Protein AF-A0AAQ2I6L1-F1 (afdb_monomer_lite)

Structure (mmCIF, N/CA/C/O backbone):
data_AF-A0AAQ2I6L1-F1
#
_entry.id   AF-A0AAQ2I6L1-F1
#
loop_
_atom_site.group_PDB
_atom_site.id
_atom_site.type_symbol
_atom_site.label_atom_id
_atom_site.label_alt_id
_atom_site.label_comp_id
_atom_site.label_asym_id
_atom_site.label_entity_id
_atom_site.label_seq_id
_atom_site.pdbx_PDB_ins_code
_atom_site.Cartn_x
_atom_site.Cartn_y
_atom_site.Cartn_z
_atom_site.occupancy
_atom_site.B_iso_or_equiv
_atom_site.auth_seq_id
_atom_site.auth_comp_id
_atom_site.auth_asym_id
_atom_site.auth_atom_id
_atom_site.pdbx_PDB_model_num
ATOM 1 N N . MET A 1 1 ? -4.546 -22.193 -10.795 1.00 36.88 1 MET A N 1
ATOM 2 C CA . MET A 1 1 ? -6.017 -22.104 -10.661 1.00 36.88 1 MET A CA 1
ATOM 3 C C . MET A 1 1 ? -6.435 -20.699 -11.077 1.00 36.88 1 MET A C 1
ATOM 5 O O . MET A 1 1 ? -6.061 -19.756 -10.396 1.00 36.88 1 MET A O 1
ATOM 9 N N . SER A 1 2 ? -7.081 -20.533 -12.236 1.00 45.81 2 SER A N 1
ATOM 10 C CA . SER A 1 2 ? -7.491 -19.215 -12.747 1.00 45.81 2 SER A CA 1
ATOM 11 C C . SER A 1 2 ? -8.869 -18.873 -12.181 1.00 45.81 2 SER A C 1
ATOM 13 O O . SER A 1 2 ? -9.852 -19.543 -12.495 1.00 45.81 2 SER A O 1
ATOM 15 N N . VAL A 1 3 ? -8.931 -17.882 -11.292 1.00 52.81 3 VAL A N 1
ATOM 16 C CA . VAL A 1 3 ? -10.195 -17.364 -10.760 1.00 52.81 3 VAL A CA 1
ATOM 17 C C . VAL A 1 3 ? -10.854 -16.579 -11.894 1.00 52.81 3 VAL A C 1
ATOM 19 O O . VAL A 1 3 ? -10.459 -15.454 -12.185 1.00 52.81 3 VAL A O 1
ATOM 22 N N . A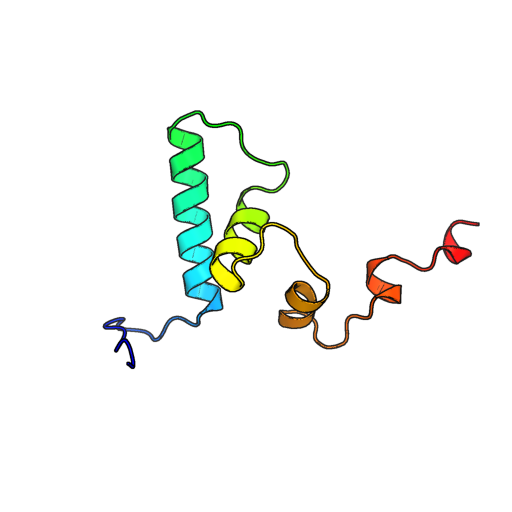RG A 1 4 ? -11.810 -17.197 -12.600 1.00 53.50 4 ARG A N 1
ATOM 23 C CA . ARG A 1 4 ? -12.628 -16.513 -13.612 1.00 53.50 4 ARG A CA 1
ATOM 24 C C . ARG A 1 4 ? -13.506 -15.481 -12.904 1.00 53.50 4 ARG A C 1
ATOM 26 O O . ARG A 1 4 ? -14.563 -15.812 -12.374 1.00 53.50 4 ARG A O 1
ATOM 33 N N . SER A 1 5 ? -13.035 -14.242 -12.869 1.00 55.66 5 SER A N 1
ATOM 34 C CA . SER A 1 5 ? -13.772 -13.086 -12.368 1.00 55.66 5 SER A CA 1
ATOM 35 C C . SER A 1 5 ? -15.069 -12.915 -13.167 1.00 55.66 5 SER A C 1
ATOM 37 O O . SER A 1 5 ? -15.021 -12.658 -14.365 1.00 55.66 5 SER A O 1
ATOM 39 N N . GLN A 1 6 ? -16.231 -13.043 -12.518 1.00 62.88 6 GLN A N 1
ATOM 40 C CA . GLN A 1 6 ? -17.564 -12.867 -13.128 1.00 62.88 6 GLN A CA 1
ATOM 41 C C . GLN A 1 6 ? -17.948 -11.385 -13.330 1.00 62.88 6 GLN A C 1
ATOM 43 O O . GLN A 1 6 ? -19.125 -11.040 -13.405 1.00 62.88 6 GLN A O 1
ATOM 48 N N . ALA A 1 7 ? -16.969 -10.481 -13.356 1.00 61.56 7 ALA A N 1
ATOM 49 C CA . ALA A 1 7 ? -17.232 -9.059 -13.506 1.00 61.56 7 ALA A CA 1
ATOM 50 C C . ALA A 1 7 ? -17.587 -8.752 -14.969 1.00 61.56 7 ALA A C 1
ATOM 52 O O . ALA A 1 7 ? -16.837 -9.109 -15.876 1.00 61.56 7 ALA A O 1
ATOM 53 N N . LEU A 1 8 ? -18.717 -8.066 -15.187 1.00 63.31 8 LEU A N 1
ATOM 54 C CA . LEU A 1 8 ? -19.188 -7.627 -16.514 1.00 63.31 8 LEU A CA 1
ATOM 55 C C . LEU A 1 8 ? -18.173 -6.729 -17.242 1.00 63.31 8 LEU A C 1
ATOM 57 O O . LEU A 1 8 ? -18.191 -6.635 -18.465 1.00 63.31 8 LEU A O 1
ATOM 61 N N . VAL A 1 9 ? -17.274 -6.100 -16.485 1.00 62.94 9 VAL A N 1
ATOM 62 C CA . VAL A 1 9 ? -16.096 -5.393 -16.981 1.00 62.94 9 VAL A CA 1
ATOM 63 C C . VAL A 1 9 ? -14.882 -6.006 -16.282 1.00 62.94 9 VAL A C 1
ATOM 65 O O . VAL A 1 9 ? -14.887 -6.064 -15.047 1.00 62.94 9 VAL A O 1
ATOM 68 N N . PRO A 1 10 ? -13.846 -6.466 -17.007 1.00 62.28 10 PRO A N 1
ATOM 69 C CA . PRO A 1 10 ? -12.596 -6.870 -16.383 1.00 62.28 10 PRO A CA 1
ATOM 70 C C . PRO A 1 10 ? -11.970 -5.637 -15.723 1.00 62.28 10 PRO A C 1
ATOM 72 O O . PRO A 1 10 ? -11.361 -4.797 -16.380 1.00 62.28 10 PRO A O 1
ATOM 75 N N . LEU A 1 11 ? -12.175 -5.506 -14.413 1.00 69.31 11 LEU A N 1
ATOM 76 C CA . LEU A 1 11 ? -11.485 -4.514 -13.602 1.00 69.31 11 LEU A CA 1
ATOM 77 C C . LEU A 1 11 ? -10.014 -4.915 -13.534 1.00 69.31 11 LEU A C 1
ATOM 79 O O . LEU A 1 11 ? -9.685 -6.048 -13.177 1.00 69.31 11 LEU A O 1
ATOM 83 N N . SER A 1 12 ? -9.149 -3.971 -13.884 1.00 83.75 12 SER A N 1
ATOM 84 C CA . SER A 1 12 ? -7.706 -4.098 -13.692 1.00 83.75 12 SER A CA 1
ATOM 85 C C . SER A 1 12 ? -7.385 -4.358 -12.208 1.00 83.75 12 SER A C 1
ATOM 87 O O . SER A 1 12 ? -8.171 -3.996 -11.319 1.00 83.75 12 SER A O 1
ATOM 89 N N . ALA A 1 13 ? -6.262 -5.021 -11.918 1.00 82.12 13 ALA A N 1
ATOM 90 C CA . ALA A 1 13 ? -5.883 -5.374 -10.544 1.00 82.12 13 ALA A CA 1
ATOM 91 C C . ALA A 1 13 ? -5.771 -4.123 -9.652 1.00 82.12 13 ALA A C 1
ATOM 93 O O . ALA A 1 13 ? -6.138 -4.136 -8.477 1.00 82.12 13 ALA A O 1
ATOM 94 N N . GLU A 1 14 ? -5.358 -3.021 -10.263 1.00 84.88 14 GLU A N 1
ATOM 95 C CA . GLU A 1 14 ? -5.212 -1.683 -9.715 1.00 84.88 14 GLU A CA 1
AT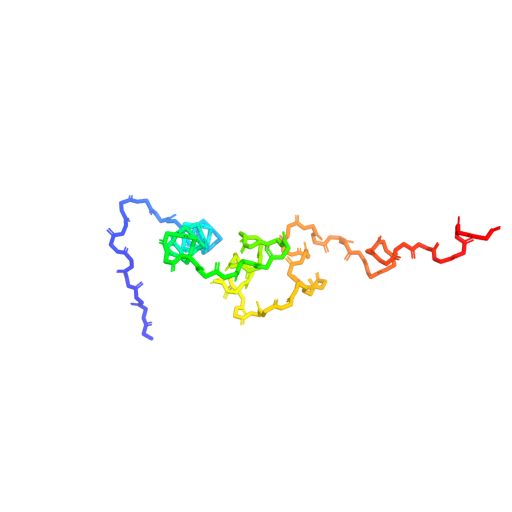OM 96 C C . GLU A 1 14 ? -6.559 -1.103 -9.307 1.00 84.88 14 GLU A C 1
ATOM 98 O O . GLU A 1 14 ? -6.743 -0.671 -8.170 1.00 84.88 14 GLU A O 1
ATOM 103 N N . GLN A 1 15 ? -7.541 -1.142 -10.208 1.00 86.56 15 GLN A N 1
ATOM 104 C CA . GLN A 1 15 ? -8.885 -0.671 -9.893 1.00 86.56 15 GLN A CA 1
ATOM 105 C C . GLN A 1 15 ? -9.490 -1.513 -8.774 1.00 86.56 15 GLN A C 1
ATOM 107 O O . GLN A 1 15 ? -10.055 -0.969 -7.827 1.00 86.56 15 GLN A O 1
ATOM 112 N N . GLN A 1 16 ? -9.329 -2.835 -8.829 1.00 87.69 16 GLN A N 1
ATOM 113 C CA . GLN A 1 16 ? -9.827 -3.705 -7.772 1.00 87.69 16 GLN A CA 1
ATOM 114 C C . GLN A 1 16 ? -9.153 -3.409 -6.420 1.00 87.69 16 GLN A C 1
ATOM 116 O O . GLN A 1 16 ? -9.834 -3.402 -5.392 1.00 87.69 16 GLN A O 1
ATOM 121 N N . ALA A 1 17 ? -7.850 -3.117 -6.408 1.00 87.56 17 ALA A N 1
ATOM 122 C CA . ALA A 1 17 ? -7.137 -2.685 -5.211 1.00 87.56 17 ALA A CA 1
ATOM 123 C C . ALA A 1 17 ? -7.661 -1.341 -4.680 1.00 87.56 17 ALA A C 1
ATOM 125 O O . ALA A 1 17 ? -7.863 -1.216 -3.473 1.00 87.56 17 ALA A O 1
ATOM 126 N N . ALA A 1 18 ? -7.962 -0.376 -5.554 1.00 90.38 18 ALA A N 1
ATOM 127 C CA . ALA A 1 18 ? -8.550 0.910 -5.173 1.00 90.38 18 ALA A CA 1
ATOM 128 C C . ALA A 1 18 ? -9.925 0.747 -4.512 1.00 90.38 18 ALA A C 1
ATOM 130 O O . ALA A 1 18 ? -10.147 1.264 -3.417 1.00 90.38 18 ALA A O 1
ATOM 131 N N . TRP A 1 19 ? -10.820 -0.044 -5.110 1.00 90.81 19 TRP A N 1
ATOM 132 C CA . TRP A 1 19 ? -12.140 -0.320 -4.533 1.00 90.81 19 TRP A CA 1
ATOM 133 C C . TRP A 1 19 ? -12.044 -0.983 -3.154 1.00 90.81 19 TRP A C 1
ATOM 135 O O . TRP A 1 19 ? -12.728 -0.574 -2.215 1.00 90.81 19 TRP A O 1
ATOM 145 N N . ARG A 1 20 ? -11.160 -1.979 -3.001 1.00 90.12 20 ARG A N 1
ATOM 146 C CA . ARG A 1 20 ? -10.936 -2.645 -1.708 1.00 90.12 20 ARG A CA 1
ATOM 147 C C . ARG A 1 20 ? -10.346 -1.696 -0.666 1.00 90.12 20 ARG A C 1
ATOM 149 O O . ARG A 1 20 ? -10.765 -1.731 0.487 1.00 90.12 20 ARG A O 1
ATOM 156 N N . ALA A 1 21 ? -9.409 -0.842 -1.067 1.00 92.56 21 ALA A N 1
ATOM 157 C CA . ALA A 1 21 ? -8.773 0.122 -0.181 1.00 92.56 21 ALA A CA 1
ATOM 158 C C . ALA A 1 21 ? -9.767 1.136 0.390 1.00 92.56 21 ALA A C 1
ATOM 160 O O . ALA A 1 21 ? -9.711 1.438 1.585 1.00 92.56 21 ALA A O 1
ATOM 161 N N . VAL A 1 22 ? -10.701 1.615 -0.440 1.00 93.12 22 VAL A N 1
ATOM 162 C CA . VAL A 1 22 ? -11.790 2.500 -0.006 1.00 93.12 22 VAL A CA 1
ATOM 163 C C . VAL A 1 22 ? -12.706 1.770 0.972 1.00 93.12 22 VAL A C 1
ATOM 165 O O . VAL A 1 22 ? -12.920 2.258 2.079 1.00 93.12 22 VAL A O 1
ATOM 168 N N . ALA A 1 23 ? -13.181 0.574 0.610 1.00 93.38 23 ALA A N 1
ATOM 169 C CA . ALA A 1 23 ? -14.090 -0.199 1.454 1.00 93.38 23 ALA A CA 1
ATOM 170 C C . ALA A 1 23 ? -13.494 -0.512 2.840 1.00 93.38 23 ALA A C 1
ATOM 172 O O . ALA A 1 23 ? -14.167 -0.348 3.858 1.00 93.38 23 ALA A O 1
ATOM 173 N N . GLU A 1 24 ? -12.226 -0.927 2.896 1.00 90.94 24 GLU A N 1
ATOM 174 C CA . GLU A 1 24 ? -11.544 -1.243 4.154 1.00 90.94 24 GLU A CA 1
ATOM 175 C C . GLU A 1 24 ? -11.296 0.012 4.999 1.00 90.94 24 GLU A C 1
ATOM 177 O O . GLU A 1 24 ? -11.536 0.009 6.208 1.00 90.94 24 GLU A O 1
ATOM 182 N N . THR A 1 25 ? -10.849 1.105 4.374 1.00 93.25 25 THR A N 1
ATOM 183 C CA . THR A 1 25 ? -10.591 2.364 5.086 1.00 93.25 25 THR A CA 1
ATOM 184 C C . THR A 1 25 ? -11.867 2.927 5.702 1.00 93.25 25 THR A C 1
ATOM 186 O O . THR A 1 25 ? -11.875 3.258 6.889 1.00 93.25 25 THR A O 1
ATOM 189 N N . GLU A 1 26 ? -12.960 2.973 4.938 1.00 94.81 26 GLU A N 1
ATOM 190 C CA . GLU A 1 26 ? -14.234 3.505 5.426 1.00 94.81 26 GLU A CA 1
ATOM 191 C C . GLU A 1 26 ? -14.843 2.608 6.505 1.00 94.81 26 GLU A C 1
ATOM 193 O O . GLU A 1 26 ? -15.306 3.099 7.534 1.00 94.81 26 GLU A O 1
ATOM 198 N N . LYS A 1 27 ? -14.750 1.280 6.364 1.00 93.38 27 LYS A N 1
ATOM 199 C CA . LYS A 1 27 ? -15.160 0.349 7.425 1.00 93.38 27 LYS A CA 1
ATOM 200 C C . LYS A 1 27 ? -14.426 0.634 8.736 1.00 93.38 27 LYS A C 1
ATOM 202 O O . LYS A 1 27 ? -15.058 0.711 9.788 1.00 93.38 27 LYS A O 1
ATOM 207 N N . ARG A 1 28 ? -13.101 0.814 8.693 1.00 90.75 28 ARG A N 1
ATOM 208 C CA . ARG A 1 28 ? -12.299 1.109 9.893 1.00 90.75 28 ARG A CA 1
ATOM 209 C C . ARG A 1 28 ? -12.642 2.473 10.485 1.00 90.75 28 ARG A C 1
ATOM 211 O O . ARG A 1 28 ? -12.701 2.589 11.706 1.00 90.75 28 ARG A O 1
ATOM 218 N N . ARG A 1 29 ? -12.926 3.463 9.637 1.00 91.38 29 ARG A N 1
ATOM 219 C CA . ARG A 1 29 ? -13.395 4.788 10.053 1.00 91.38 29 ARG A CA 1
ATOM 220 C C . ARG A 1 29 ? -14.732 4.710 10.790 1.00 91.38 29 ARG A C 1
ATOM 222 O O . ARG A 1 29 ? -14.851 5.261 11.879 1.00 91.38 29 ARG A O 1
ATOM 229 N N . HIS A 1 30 ? -15.706 3.982 10.245 1.00 92.44 30 HIS A N 1
ATOM 230 C CA . HIS A 1 30 ? -17.013 3.780 10.880 1.00 92.44 30 HIS A CA 1
ATOM 231 C C . HIS A 1 30 ? -16.928 3.011 12.203 1.00 92.44 30 HIS A C 1
ATOM 233 O O . HIS A 1 30 ? -17.727 3.247 13.102 1.00 92.44 30 HIS A O 1
ATOM 239 N N . GLN A 1 31 ? -15.945 2.121 12.344 1.00 92.44 31 GLN A N 1
ATOM 240 C CA . GLN A 1 31 ? -15.670 1.396 13.588 1.00 92.44 31 GLN A CA 1
ATOM 241 C C . GLN A 1 31 ? -14.944 2.242 14.649 1.00 92.44 31 GLN A C 1
ATOM 243 O O . GLN A 1 31 ? -14.706 1.750 15.747 1.00 92.44 31 GLN A O 1
ATOM 248 N N . GLY A 1 32 ? -14.572 3.489 14.338 1.00 89.81 32 GLY A N 1
ATOM 249 C CA . GLY A 1 32 ? -13.836 4.361 15.256 1.00 89.81 32 GLY A CA 1
ATOM 250 C C . GLY A 1 32 ? -12.367 3.971 15.440 1.00 89.81 32 GLY A C 1
ATOM 251 O O . GLY A 1 32 ? -11.742 4.391 16.411 1.00 89.81 32 GLY A O 1
ATOM 252 N N . ASN A 1 33 ? -11.797 3.174 14.530 1.00 88.75 33 ASN A N 1
ATOM 253 C CA . ASN A 1 33 ? -10.382 2.819 14.594 1.00 88.75 33 ASN A CA 1
ATOM 254 C C . ASN A 1 33 ? -9.503 4.025 14.241 1.00 88.75 33 ASN A C 1
ATOM 256 O O . ASN A 1 33 ? -9.793 4.762 13.297 1.00 88.75 33 ASN A O 1
ATOM 260 N N . THR A 1 34 ? -8.363 4.157 14.921 1.00 84.31 34 THR A N 1
ATOM 261 C CA . THR A 1 34 ? -7.333 5.133 14.550 1.00 84.31 34 THR A CA 1
ATOM 262 C C . THR A 1 34 ? -6.805 4.835 13.147 1.00 84.31 34 THR A C 1
ATOM 264 O O . THR A 1 34 ? -6.301 3.741 12.868 1.00 84.31 34 THR A O 1
ATOM 267 N N . LEU A 1 35 ? -6.929 5.817 12.257 1.00 85.06 35 LEU A N 1
ATOM 268 C CA . LEU A 1 35 ? -6.431 5.746 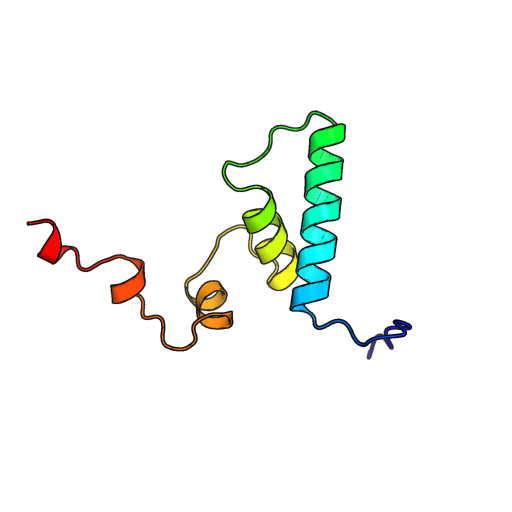10.888 1.00 85.06 35 LEU A CA 1
ATOM 269 C C . LEU A 1 35 ? -4.958 6.177 10.829 1.00 85.06 35 LEU A C 1
ATOM 271 O O . LEU A 1 35 ? -4.492 6.960 11.653 1.00 85.06 35 LEU A O 1
ATOM 275 N N . ALA A 1 36 ? -4.218 5.641 9.857 1.00 83.06 36 ALA A N 1
ATOM 276 C CA . ALA A 1 36 ? -2.870 6.119 9.546 1.00 83.06 36 ALA A CA 1
ATOM 277 C C . ALA A 1 36 ? -2.926 7.525 8.918 1.00 83.06 36 ALA A C 1
ATOM 279 O O . ALA A 1 36 ? -3.989 7.943 8.471 1.00 83.06 36 ALA A O 1
ATOM 280 N N . GLU A 1 37 ? -1.782 8.208 8.825 1.00 84.88 37 GLU A N 1
ATOM 281 C CA . GLU A 1 37 ? -1.665 9.545 8.214 1.00 84.88 37 GLU A CA 1
ATOM 282 C C . GLU A 1 37 ? -2.217 9.587 6.775 1.00 84.88 37 GLU A C 1
ATOM 284 O O . GLU A 1 37 ? -2.981 10.481 6.426 1.00 84.88 37 GLU A O 1
ATOM 289 N N . TYR A 1 38 ? -1.929 8.550 5.976 1.00 85.00 38 TYR A N 1
ATOM 290 C CA . TYR A 1 38 ? -2.445 8.375 4.612 1.00 85.00 38 TYR A CA 1
ATOM 291 C C . TYR A 1 38 ? -3.206 7.044 4.489 1.00 85.00 38 TYR A C 1
ATOM 293 O O . TYR A 1 38 ? -2.667 6.056 3.974 1.00 85.00 38 TYR A O 1
ATOM 301 N N . PRO A 1 39 ? -4.455 6.960 4.986 1.00 86.38 39 PRO A N 1
ATOM 302 C CA . PRO A 1 39 ? -5.123 5.679 5.198 1.00 86.38 39 PRO A CA 1
ATOM 303 C C . PRO A 1 39 ? -5.524 4.992 3.888 1.00 86.38 39 PRO A C 1
ATOM 305 O O . PRO A 1 39 ? -5.298 3.791 3.740 1.00 86.38 39 PRO A O 1
ATOM 308 N N . TYR A 1 40 ? -6.011 5.756 2.906 1.00 90.00 40 TYR A N 1
ATOM 309 C CA . TYR A 1 40 ? -6.366 5.237 1.583 1.00 90.00 40 TYR A CA 1
ATOM 310 C C . TYR A 1 40 ? -5.148 4.760 0.793 1.00 90.00 40 TYR A C 1
ATOM 312 O O . TYR A 1 40 ? -5.179 3.667 0.237 1.00 90.00 40 TYR A O 1
ATOM 320 N N . ALA A 1 41 ? -4.059 5.536 0.786 1.00 86.19 41 ALA A N 1
ATOM 321 C CA . ALA A 1 41 ? -2.828 5.154 0.097 1.00 86.19 41 ALA A CA 1
ATOM 322 C C . ALA A 1 41 ? -2.238 3.871 0.703 1.00 86.19 41 ALA A C 1
ATOM 324 O O . ALA A 1 41 ? -1.957 2.910 -0.010 1.00 86.19 41 ALA A O 1
ATOM 325 N N . GLY A 1 42 ? -2.138 3.806 2.035 1.00 83.62 42 GLY A N 1
ATOM 326 C CA . GLY A 1 42 ? -1.636 2.618 2.724 1.00 83.62 42 GLY A CA 1
ATOM 327 C C . GLY A 1 42 ? -2.517 1.379 2.528 1.00 83.62 42 GLY A C 1
ATOM 328 O O . GLY A 1 42 ? -2.003 0.263 2.458 1.00 83.62 42 GLY A O 1
ATOM 329 N N . ALA A 1 43 ? -3.839 1.544 2.432 1.00 88.75 43 ALA A N 1
ATOM 330 C CA . ALA A 1 43 ? -4.749 0.448 2.107 1.00 88.75 43 ALA A CA 1
ATOM 331 C C . ALA A 1 43 ? -4.628 0.022 0.634 1.00 88.75 43 ALA A C 1
ATOM 333 O O . ALA A 1 43 ? -4.643 -1.173 0.350 1.00 88.75 43 ALA A O 1
ATOM 334 N N . PHE A 1 44 ? -4.428 0.970 -0.284 1.00 89.06 44 PHE A N 1
ATOM 335 C CA . PHE A 1 44 ? -4.243 0.709 -1.710 1.00 89.06 44 PHE A CA 1
ATOM 336 C C . PHE A 1 44 ? -3.003 -0.138 -1.983 1.00 89.06 44 PHE A C 1
ATOM 338 O O . PHE A 1 44 ? -3.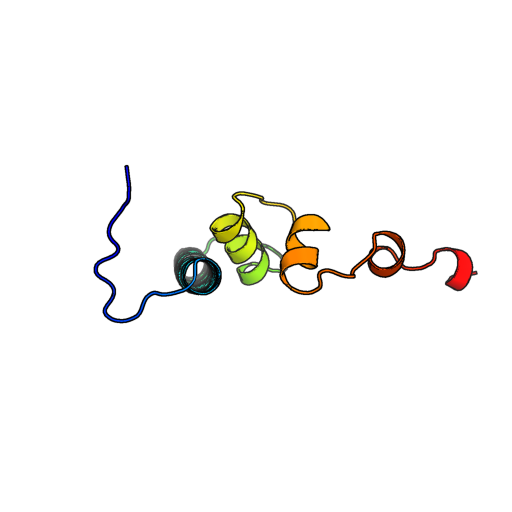133 -1.229 -2.532 1.00 89.06 44 PHE A O 1
ATOM 345 N N . PHE A 1 45 ? -1.823 0.293 -1.531 1.00 83.81 45 PHE A N 1
ATOM 346 C CA . PHE A 1 45 ? -0.583 -0.462 -1.751 1.00 83.81 45 PHE A CA 1
ATOM 347 C C . PHE A 1 45 ? -0.590 -1.824 -1.051 1.00 83.81 45 PHE A C 1
ATOM 349 O O . PHE A 1 45 ? -0.056 -2.801 -1.576 1.00 83.81 45 PHE A O 1
ATOM 356 N N . ARG A 1 46 ? -1.298 -1.932 0.079 1.00 84.62 46 ARG A N 1
ATOM 357 C CA . ARG A 1 46 ? -1.549 -3.219 0.733 1.00 84.62 46 ARG A CA 1
ATOM 358 C C . ARG A 1 46 ? -2.434 -4.131 -0.113 1.00 84.62 46 ARG A C 1
ATOM 360 O O . ARG A 1 46 ? -2.150 -5.320 -0.204 1.00 84.62 46 ARG A O 1
ATOM 367 N N . CYS A 1 47 ? -3.500 -3.606 -0.714 1.00 86.56 47 CYS A N 1
ATOM 368 C CA . CYS A 1 47 ? -4.383 -4.380 -1.585 1.00 86.56 47 CYS A CA 1
ATOM 369 C C . CYS A 1 47 ? -3.744 -4.725 -2.936 1.00 86.56 47 CYS A C 1
ATOM 371 O O . CYS A 1 47 ? -4.102 -5.757 -3.499 1.00 86.56 47 CYS A O 1
ATOM 373 N N . LEU A 1 48 ? -2.837 -3.879 -3.434 1.00 83.38 48 LEU A N 1
ATOM 374 C CA . LEU A 1 48 ? -2.152 -4.058 -4.711 1.00 83.38 48 LEU A CA 1
ATOM 375 C C . LEU A 1 48 ? -0.994 -5.057 -4.590 1.00 83.38 48 LEU A C 1
ATOM 377 O O . LEU A 1 48 ? -0.959 -6.045 -5.314 1.00 83.38 48 LEU A O 1
ATOM 381 N N . ASN A 1 49 ? -0.095 -4.835 -3.625 1.00 80.56 49 ASN A N 1
ATOM 382 C CA . ASN A 1 49 ? 1.211 -5.505 -3.560 1.00 80.56 49 ASN A CA 1
ATOM 383 C C . ASN A 1 49 ? 1.460 -6.237 -2.230 1.00 80.56 49 ASN A C 1
ATOM 385 O O . ASN A 1 49 ? 2.535 -6.788 -2.015 1.00 80.56 49 ASN A O 1
ATOM 389 N N . GLY A 1 50 ? 0.493 -6.237 -1.303 1.00 74.50 50 GLY A N 1
ATOM 390 C CA . GLY A 1 50 ? 0.625 -6.863 0.021 1.00 74.50 50 GLY A CA 1
ATOM 391 C C . GLY A 1 50 ? 1.485 -6.075 1.018 1.00 74.50 50 GLY A C 1
ATOM 392 O O . GLY A 1 50 ? 1.541 -6.426 2.198 1.00 74.50 50 GLY A O 1
ATOM 393 N N . SER A 1 51 ? 2.119 -4.986 0.579 1.00 69.25 51 SER A N 1
ATOM 394 C CA . SER A 1 51 ? 3.051 -4.197 1.382 1.00 69.25 51 SER A CA 1
ATOM 395 C C . SER A 1 51 ? 2.347 -3.139 2.230 1.00 69.25 51 SER A C 1
ATOM 397 O O . SER A 1 51 ? 1.437 -2.443 1.789 1.00 69.25 51 SER A O 1
ATOM 399 N N . ARG A 1 52 ? 2.796 -2.989 3.483 1.00 64.06 52 ARG A N 1
ATOM 400 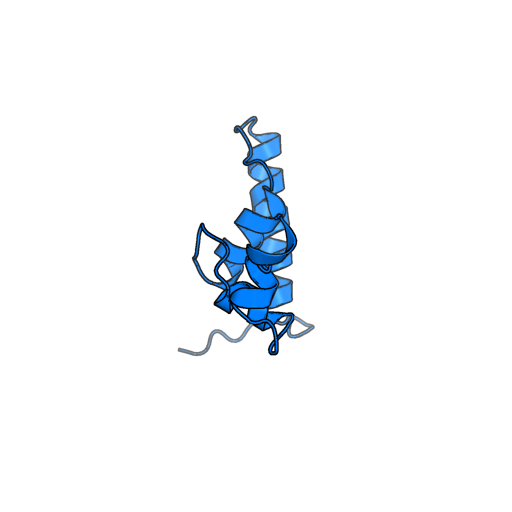C CA . ARG A 1 52 ? 2.379 -1.889 4.375 1.00 64.06 52 ARG A CA 1
ATOM 401 C C . ARG A 1 52 ? 3.136 -0.584 4.091 1.00 64.06 52 ARG A C 1
ATOM 403 O O . ARG A 1 52 ? 2.652 0.478 4.470 1.00 64.06 52 ARG A O 1
ATOM 410 N N . TRP A 1 53 ? 4.306 -0.686 3.467 1.00 66.69 53 TRP A N 1
ATOM 411 C CA . TRP A 1 53 ? 5.202 0.421 3.148 1.00 66.69 53 TRP A CA 1
ATOM 412 C C . TRP A 1 53 ? 5.210 0.653 1.642 1.00 66.69 53 TRP A C 1
ATOM 414 O O . TRP A 1 53 ? 5.220 -0.316 0.887 1.00 66.69 53 TRP A O 1
ATOM 424 N N . ILE A 1 54 ? 5.209 1.920 1.230 1.00 73.38 54 ILE A N 1
ATOM 425 C CA . ILE A 1 54 ? 5.286 2.309 -0.179 1.00 73.38 54 ILE A CA 1
ATOM 426 C C . ILE A 1 54 ? 6.757 2.238 -0.591 1.00 73.38 54 ILE A C 1
ATOM 428 O O . ILE A 1 54 ? 7.579 3.015 -0.108 1.00 73.38 54 ILE A O 1
ATOM 432 N N . SER A 1 55 ? 7.096 1.276 -1.439 1.00 74.94 55 SER A N 1
ATOM 433 C CA . SER A 1 55 ? 8.433 1.113 -2.003 1.00 74.94 55 SER A CA 1
ATOM 434 C C . SER A 1 55 ? 8.586 1.884 -3.316 1.00 74.94 55 SER A C 1
ATOM 436 O O . SER A 1 55 ? 7.608 2.196 -3.997 1.00 74.94 55 SER A O 1
ATOM 438 N N . LEU A 1 56 ? 9.831 2.146 -3.726 1.00 79.44 56 LEU A N 1
ATOM 439 C CA . LEU A 1 56 ? 10.117 2.715 -5.047 1.00 79.44 56 LEU A CA 1
ATOM 440 C C . LEU A 1 56 ? 9.540 1.844 -6.177 1.00 79.44 56 LEU A C 1
ATOM 442 O O . LEU A 1 56 ? 9.070 2.372 -7.179 1.00 79.44 56 LEU A O 1
ATOM 446 N N . SER A 1 57 ? 9.532 0.519 -6.007 1.00 77.00 57 SER A N 1
ATOM 447 C CA . SER A 1 57 ? 8.918 -0.414 -6.957 1.00 77.00 57 SER A CA 1
ATOM 448 C C . SER A 1 57 ? 7.414 -0.176 -7.106 1.00 77.00 57 SER A C 1
ATOM 450 O O . SER A 1 57 ? 6.898 -0.228 -8.219 1.00 77.00 57 SER A O 1
ATOM 452 N N . ASP A 1 58 ? 6.726 0.151 -6.008 1.00 75.00 58 ASP A N 1
ATOM 453 C CA . ASP A 1 58 ? 5.295 0.468 -6.024 1.00 75.00 58 ASP A CA 1
ATOM 454 C C . ASP A 1 58 ? 5.014 1.789 -6.749 1.00 75.00 58 ASP A C 1
ATOM 456 O O . ASP A 1 58 ? 3.999 1.928 -7.423 1.00 75.00 58 ASP A O 1
ATOM 460 N N . LEU A 1 59 ? 5.922 2.761 -6.646 1.00 79.94 59 LEU A N 1
ATOM 461 C CA . LEU A 1 59 ? 5.804 4.038 -7.353 1.00 79.94 59 LEU A CA 1
ATOM 462 C C . LEU A 1 59 ? 6.155 3.911 -8.837 1.00 79.94 59 LEU A C 1
ATOM 464 O O . LEU A 1 59 ? 5.514 4.539 -9.681 1.00 79.94 59 LEU A O 1
ATOM 468 N N . ARG A 1 60 ? 7.106 3.035 -9.175 1.00 84.44 60 ARG A N 1
ATOM 469 C CA . ARG A 1 60 ? 7.456 2.706 -10.563 1.00 84.44 60 ARG A CA 1
ATOM 470 C C . ARG A 1 60 ? 6.318 2.071 -11.344 1.00 84.44 60 ARG A C 1
ATOM 472 O O . ARG A 1 60 ? 6.308 2.163 -12.565 1.00 84.44 60 ARG A O 1
ATOM 479 N N . PHE A 1 61 ? 5.345 1.485 -10.653 1.00 78.19 61 PHE A N 1
ATOM 480 C CA . PHE A 1 61 ? 4.106 1.045 -11.278 1.00 78.19 61 PHE A CA 1
ATOM 481 C C . PHE A 1 61 ? 3.398 2.194 -12.028 1.00 78.19 61 PHE A C 1
ATOM 483 O O . PHE A 1 61 ? 2.943 2.009 -13.152 1.00 78.19 61 PHE A O 1
ATOM 490 N N . PHE A 1 62 ? 3.352 3.393 -11.435 1.00 79.81 62 PHE A N 1
ATOM 491 C CA . PHE A 1 62 ? 2.748 4.585 -12.045 1.00 79.81 62 PHE A CA 1
ATOM 492 C C . PHE A 1 62 ? 3.742 5.397 -12.878 1.00 79.81 62 PHE A C 1
ATOM 494 O O . PHE A 1 62 ? 3.363 6.022 -13.866 1.00 79.81 62 PHE A O 1
ATOM 501 N N . MET A 1 63 ? 5.011 5.405 -12.469 1.00 83.06 63 MET A N 1
ATOM 502 C CA . MET A 1 63 ? 6.080 6.173 -13.102 1.00 83.06 63 MET A CA 1
ATOM 503 C C . MET A 1 63 ? 7.302 5.281 -13.343 1.00 83.06 63 MET A C 1
ATOM 505 O O . MET A 1 63 ? 8.239 5.298 -12.543 1.00 83.06 63 MET A O 1
ATOM 509 N N . PRO A 1 64 ? 7.336 4.505 -14.441 1.00 85.94 64 PRO A N 1
ATOM 510 C CA . PRO A 1 64 ? 8.374 3.494 -14.663 1.00 85.94 64 PRO A CA 1
ATOM 511 C C . PRO A 1 64 ? 9.803 4.045 -14.670 1.00 85.94 64 PRO A C 1
ATOM 513 O O . PRO A 1 64 ? 10.738 3.341 -14.296 1.00 85.94 64 PRO A O 1
ATOM 516 N N . SER A 1 65 ? 9.970 5.308 -15.067 1.00 87.75 65 SER A N 1
ATOM 517 C CA . SER A 1 65 ? 11.259 5.998 -15.113 1.00 87.75 65 SER A CA 1
ATOM 518 C C . SER A 1 65 ? 11.734 6.541 -13.762 1.00 87.75 65 SER A C 1
ATOM 520 O O . SER A 1 65 ? 12.861 7.016 -13.698 1.00 87.75 65 SER A O 1
ATOM 522 N N . LEU A 1 66 ? 10.921 6.472 -12.698 1.00 84.88 66 LEU A N 1
ATOM 523 C CA . LEU A 1 66 ? 11.248 7.080 -11.408 1.00 84.88 66 LEU A CA 1
ATOM 524 C C . LEU A 1 66 ? 12.498 6.437 -10.792 1.00 84.88 66 LEU A C 1
ATOM 526 O O . LEU A 1 66 ? 12.528 5.232 -10.485 1.00 84.88 66 LEU A O 1
ATOM 530 N N . THR A 1 67 ? 13.538 7.241 -10.588 1.00 86.00 67 THR A N 1
ATOM 531 C CA . THR A 1 67 ? 14.776 6.788 -9.943 1.00 86.00 67 THR A CA 1
ATOM 532 C C . THR A 1 67 ? 14.726 6.988 -8.430 1.00 86.00 67 THR A C 1
ATOM 534 O O . THR A 1 67 ? 13.920 7.750 -7.893 1.00 86.00 67 THR A O 1
ATOM 537 N N . ALA A 1 68 ? 15.594 6.274 -7.707 1.00 81.44 68 ALA A N 1
ATOM 538 C CA . ALA A 1 68 ? 15.731 6.484 -6.267 1.00 81.44 68 ALA A CA 1
ATOM 539 C C . ALA A 1 68 ? 16.240 7.904 -5.963 1.00 81.44 68 ALA A C 1
ATOM 541 O O . ALA A 1 68 ? 15.831 8.501 -4.971 1.00 81.44 68 ALA A O 1
ATOM 542 N N . GLU A 1 69 ? 17.102 8.454 -6.824 1.00 81.06 69 GLU A N 1
ATOM 543 C CA . GLU A 1 69 ? 17.648 9.808 -6.677 1.00 81.06 69 GLU A CA 1
ATOM 544 C C . GLU A 1 69 ? 16.567 10.881 -6.831 1.00 81.06 69 GLU A C 1
ATOM 546 O O . GLU A 1 69 ? 16.527 11.824 -6.043 1.00 81.06 69 GLU A O 1
ATOM 551 N N . GLU A 1 70 ? 15.656 10.711 -7.792 1.00 80.19 70 GLU A N 1
ATOM 552 C CA . GLU A 1 70 ? 14.497 11.592 -7.968 1.00 80.19 70 GLU A CA 1
ATOM 553 C C . GLU A 1 70 ? 13.533 11.502 -6.779 1.00 80.19 70 GLU A C 1
ATOM 555 O O . GLU A 1 70 ? 13.038 12.525 -6.31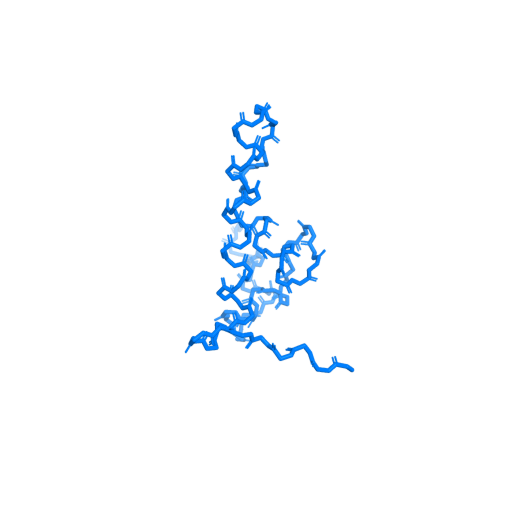2 1.00 80.19 70 GLU A O 1
ATOM 560 N N . LEU A 1 71 ? 13.303 10.295 -6.248 1.00 78.56 71 LEU A N 1
ATOM 561 C CA . LEU A 1 71 ? 12.408 10.075 -5.108 1.00 78.56 71 LEU A CA 1
ATOM 562 C C . LEU A 1 71 ? 12.941 10.693 -3.808 1.00 78.56 71 LEU A C 1
ATOM 564 O O . LEU A 1 71 ? 12.198 11.329 -3.063 1.00 78.56 71 LEU A O 1
ATOM 568 N N . HIS A 1 72 ? 14.216 10.459 -3.499 1.00 76.75 72 HIS A N 1
ATOM 569 C CA . HIS A 1 72 ? 14.830 10.945 -2.263 1.00 76.75 72 HIS A CA 1
ATOM 570 C C . HIS A 1 72 ? 15.182 12.435 -2.322 1.00 76.75 72 HIS A C 1
ATOM 572 O O . HIS A 1 72 ? 15.503 13.025 -1.288 1.00 76.75 72 HIS A O 1
ATOM 578 N N . GLY A 1 73 ? 15.113 13.034 -3.514 1.00 68.44 73 GLY A N 1
ATOM 579 C CA . GLY A 1 73 ? 15.651 14.352 -3.787 1.00 68.44 73 GLY A CA 1
ATOM 580 C C . GLY A 1 73 ? 17.179 14.334 -3.774 1.00 68.44 73 GLY A C 1
ATOM 581 O O . GLY A 1 73 ? 17.837 13.569 -3.060 1.00 68.44 73 GLY A O 1
ATOM 582 N N . ASN A 1 74 ? 17.781 15.215 -4.565 1.00 67.12 74 ASN A N 1
ATOM 583 C CA . ASN A 1 74 ? 19.222 15.379 -4.531 1.00 67.12 74 ASN A CA 1
ATOM 584 C C . ASN A 1 74 ? 19.606 16.079 -3.221 1.00 67.12 74 ASN A C 1
ATOM 586 O O . ASN A 1 74 ? 19.431 17.287 -3.103 1.00 67.12 74 ASN A O 1
ATOM 590 N N . ARG A 1 75 ? 20.141 15.342 -2.238 1.00 59.03 75 ARG A N 1
ATOM 591 C CA . ARG A 1 75 ? 20.619 15.912 -0.961 1.00 59.03 75 ARG A CA 1
ATOM 592 C C . ARG A 1 75 ? 21.619 17.064 -1.143 1.00 59.03 75 ARG A C 1
ATOM 594 O O . ARG A 1 75 ? 21.727 17.890 -0.246 1.00 59.03 75 ARG A O 1
ATOM 601 N N . LEU A 1 76 ? 22.303 17.150 -2.289 1.00 58.66 76 LEU A N 1
ATOM 602 C CA . LEU A 1 76 ? 23.209 18.254 -2.628 1.00 58.66 76 LEU A CA 1
ATOM 603 C C . LEU A 1 76 ? 22.490 19.552 -3.029 1.00 58.66 76 LEU A C 1
ATOM 605 O O . LEU A 1 76 ? 23.140 20.580 -3.091 1.00 58.66 76 LEU A O 1
ATOM 609 N N . GLN A 1 77 ? 21.183 19.529 -3.311 1.00 57.06 77 GLN A N 1
ATOM 610 C CA . GLN A 1 77 ? 20.390 20.736 -3.601 1.00 57.06 77 GLN A CA 1
ATOM 611 C C . GLN A 1 77 ? 19.813 21.405 -2.344 1.00 57.06 77 GLN A C 1
ATOM 613 O O . GLN A 1 77 ? 19.167 22.444 -2.442 1.00 57.06 77 GLN A O 1
ATOM 618 N N . TRP A 1 78 ? 20.012 20.799 -1.171 1.00 59.91 78 TRP A N 1
ATOM 619 C CA . TRP A 1 78 ? 19.568 21.328 0.124 1.00 59.91 78 TRP A CA 1
ATOM 620 C C . TRP A 1 78 ? 20.697 22.054 0.878 1.00 59.91 78 TRP A C 1
ATOM 622 O O . TRP A 1 78 ? 20.491 22.476 2.016 1.00 59.91 78 TRP A O 1
ATOM 632 N N . LEU A 1 79 ? 21.878 22.162 0.258 1.00 44.16 79 LEU A N 1
ATOM 633 C CA . LEU A 1 79 ? 23.067 22.879 0.725 1.00 44.16 79 LEU A CA 1
ATOM 634 C C . LEU A 1 79 ? 23.384 24.009 -0.255 1.00 44.16 79 LEU A C 1
ATOM 636 O O . LEU A 1 79 ? 23.807 25.080 0.230 1.00 44.16 79 LEU A O 1
#

Organism: Escherichia coli (NCBI:txid562)

Sequence (79 aa):
MSVRSQALVPLSAEQQAAWRAVAETEKRRHQGNTLAEYPYAGAFFRCLNGSRWISLSDLRFFMPSLTAEELHGNRLQWL

Foldseek 3Di:
DDDPPPDPDPDDLQNVLQVQLVVVLVVCVVVVHDADPCSSVQSSCCSRPVDSDCDPVNVCVVVVPDDPCNVVDPPVVVD

pLDDT: mean 78.35, std 13.2, range [36.88, 94.81]

Radius of gyration: 16.41 Å; chains: 1; bounding box: 42×45×32 Å

Secondary structure (DSSP, 8-state):
-------SS---HHHHHHHHHHHHHHHHHHTTPPPPSSHHHHHHHHHHHS-SS--HHHHHTT-TT--HHHHH--GGGG-

InterPro domains:
  IPR009713 Uncharacterised protein family PsiA [PF06952] (1-77)